Protein AF-A0A067QSK5-F1 (afdb_monomer_lite)

InterPro domains:
  IPR001752 Kinesin motor domain [PS50067] (1-65)

Secondary structure (DSSP, 8-state):
--B-SSSB-HHHHHHHHHHHHTGGGPPPTTSEEE-TTS-EEE--TT-------------------

Sequence (65 aa):
MTGHAEDPGILPRCFDIIFDSISHCQAKE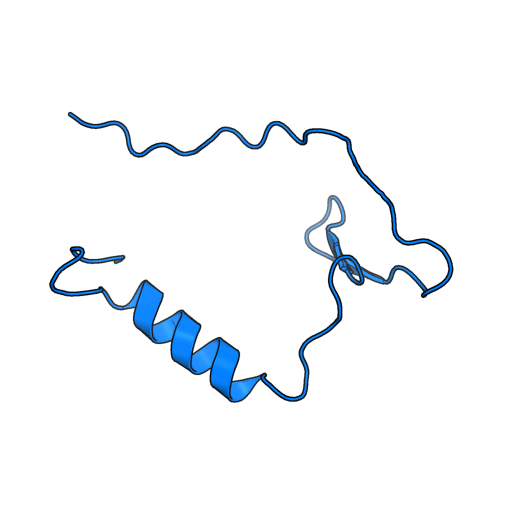CVFRPDAKNGFDILSAAGPLKTSEKRDLPRLTPDST

Foldseek 3Di:
DQDDPVDGDVVVVVVVVVCVVCVVVDDDPPQWDQDPPRDTDGDPPPDPPPPPPPPPPPPPDPPDD

pLDDT: mean 72.59, std 17.45, range [41.62, 94.44]

Organism: Zootermopsis nevadensis (NCBI:txid136037)

Structure (mmCIF, N/CA/C/O backbone):
data_AF-A0A067QSK5-F1
#
_entry.id   AF-A0A067QSK5-F1
#
loop_
_atom_site.group_PDB
_atom_site.id
_atom_site.type_symbol
_atom_site.label_atom_id
_atom_site.label_alt_id
_atom_site.label_comp_id
_atom_site.label_asym_id
_atom_site.label_entity_id
_atom_site.label_seq_id
_atom_site.pdbx_PDB_ins_code
_atom_site.Cartn_x
_atom_site.Cartn_y
_atom_site.Cartn_z
_atom_site.occupancy
_atom_site.B_iso_or_equiv
_atom_site.auth_seq_id
_atom_site.auth_comp_id
_atom_site.auth_asym_id
_atom_site.auth_atom_id
_atom_site.pdbx_PDB_model_num
ATOM 1 N N . MET A 1 1 ? 9.455 8.138 -11.767 1.00 63.06 1 MET A N 1
ATOM 2 C CA . MET A 1 1 ? 9.450 7.078 -10.728 1.00 63.06 1 MET A CA 1
ATOM 3 C C . MET A 1 1 ? 8.655 5.844 -11.162 1.00 63.06 1 MET A C 1
ATOM 5 O O . MET A 1 1 ? 9.123 4.737 -10.931 1.00 63.06 1 MET A O 1
ATOM 9 N N . THR A 1 2 ? 7.510 6.015 -11.833 1.00 77.88 2 THR A N 1
ATOM 10 C CA . THR A 1 2 ? 6.659 4.915 -12.338 1.00 77.88 2 THR A CA 1
ATOM 11 C C . THR A 1 2 ? 7.108 4.319 -13.683 1.00 77.88 2 THR A C 1
ATOM 13 O O . THR A 1 2 ? 6.773 3.177 -13.959 1.00 77.88 2 THR A O 1
ATOM 16 N N . GLY A 1 3 ? 7.931 5.029 -14.468 1.00 80.19 3 GLY A N 1
ATOM 17 C CA . GLY A 1 3 ? 8.454 4.548 -15.760 1.00 80.19 3 GLY A CA 1
ATOM 18 C C . GLY A 1 3 ? 7.434 4.629 -16.900 1.00 80.19 3 GLY A C 1
ATOM 19 O O . GLY A 1 3 ? 6.426 5.324 -16.767 1.00 80.19 3 GLY A O 1
ATOM 20 N N . HIS A 1 4 ? 7.720 3.949 -18.010 1.00 80.88 4 HIS A N 1
ATOM 21 C CA . HIS A 1 4 ? 6.815 3.787 -19.155 1.00 80.88 4 HIS A CA 1
ATOM 22 C C . HIS A 1 4 ? 6.196 2.380 -19.120 1.00 80.88 4 HIS A C 1
ATOM 24 O O . HIS A 1 4 ? 6.692 1.510 -18.413 1.00 80.88 4 HIS A O 1
ATOM 30 N N . ALA A 1 5 ? 5.134 2.120 -19.885 1.00 75.31 5 ALA A N 1
ATOM 31 C CA . ALA A 1 5 ? 4.521 0.786 -19.916 1.00 75.31 5 ALA A CA 1
ATOM 32 C C . ALA A 1 5 ? 5.504 -0.318 -20.366 1.00 75.31 5 ALA A C 1
ATOM 34 O O . ALA A 1 5 ? 5.393 -1.459 -19.931 1.00 75.31 5 ALA A O 1
ATOM 35 N N . GLU A 1 6 ? 6.474 0.039 -21.212 1.00 83.38 6 GLU A N 1
ATOM 36 C CA . GLU A 1 6 ? 7.502 -0.868 -21.744 1.00 83.38 6 GLU A CA 1
ATOM 37 C C . GLU A 1 6 ? 8.711 -1.040 -20.811 1.00 83.38 6 GLU A C 1
ATOM 39 O O . GLU A 1 6 ? 9.391 -2.061 -20.867 1.00 83.38 6 GLU A O 1
ATOM 44 N N . ASP A 1 7 ? 8.962 -0.061 -19.939 1.00 81.12 7 ASP A N 1
ATOM 45 C CA . ASP A 1 7 ? 9.997 -0.110 -18.903 1.00 81.12 7 ASP A CA 1
ATOM 46 C C . ASP A 1 7 ? 9.384 0.372 -17.583 1.00 81.12 7 ASP A C 1
ATOM 48 O O . ASP A 1 7 ? 9.415 1.577 -17.270 1.00 81.12 7 ASP A O 1
ATOM 52 N N . PRO A 1 8 ? 8.741 -0.545 -16.832 1.00 76.75 8 PRO A N 1
ATOM 53 C CA . PRO A 1 8 ? 8.139 -0.201 -15.565 1.00 76.75 8 PRO A CA 1
ATOM 54 C C . PRO A 1 8 ? 9.233 0.289 -14.619 1.00 76.75 8 PRO A C 1
ATOM 56 O O . PRO A 1 8 ? 10.249 -0.363 -14.345 1.00 76.75 8 PRO A O 1
ATOM 59 N N . GLY A 1 9 ? 9.005 1.491 -14.104 1.00 8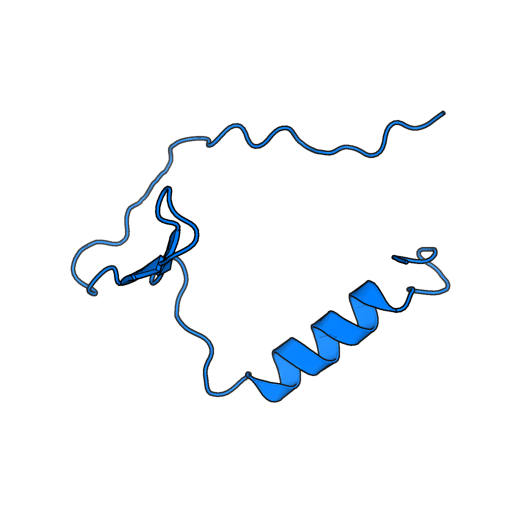4.88 9 GLY A N 1
ATOM 60 C CA . GLY A 1 9 ? 9.931 2.168 -13.219 1.00 84.88 9 GLY A CA 1
ATOM 61 C C . GLY A 1 9 ? 10.097 1.433 -11.894 1.00 84.88 9 GLY A C 1
ATOM 62 O O . GLY A 1 9 ? 9.638 0.312 -11.677 1.00 84.88 9 GLY A O 1
ATOM 63 N N . ILE A 1 10 ? 10.766 2.087 -10.955 1.00 88.19 10 ILE A N 1
ATOM 64 C CA . ILE A 1 10 ? 11.063 1.470 -9.663 1.00 88.19 10 ILE A CA 1
ATOM 65 C C . ILE A 1 10 ? 9.799 1.216 -8.828 1.00 88.19 10 ILE A C 1
ATOM 67 O O . ILE A 1 10 ? 9.757 0.275 -8.050 1.00 88.19 10 ILE A O 1
ATOM 71 N N . LEU A 1 11 ? 8.752 2.027 -9.006 1.00 88.06 11 LEU A N 1
ATOM 72 C CA . LEU A 1 11 ? 7.551 1.971 -8.172 1.00 88.06 11 LEU A CA 1
ATOM 73 C C . LEU A 1 11 ? 6.718 0.685 -8.367 1.00 88.06 11 LEU A C 1
ATOM 75 O O . LEU A 1 11 ? 6.458 0.033 -7.357 1.00 88.06 11 LEU A O 1
ATOM 79 N N . PRO A 1 12 ? 6.364 0.260 -9.600 1.00 86.06 12 PRO A N 1
ATOM 80 C CA . PRO A 1 12 ? 5.746 -1.051 -9.820 1.00 86.06 12 PRO A CA 1
ATOM 81 C C . PRO A 1 12 ? 6.580 -2.201 -9.238 1.00 86.06 12 PRO A C 1
ATOM 83 O O . PRO A 1 12 ? 6.070 -3.001 -8.462 1.00 86.06 12 PRO A O 1
ATOM 86 N N . ARG A 1 13 ? 7.895 -2.201 -9.499 1.00 87.31 13 ARG A N 1
ATOM 87 C CA . ARG A 1 13 ? 8.815 -3.249 -9.030 1.00 87.31 13 ARG A CA 1
ATOM 88 C C . ARG A 1 13 ? 8.925 -3.329 -7.506 1.00 87.31 13 ARG A C 1
ATOM 90 O O . ARG A 1 13 ? 9.009 -4.418 -6.947 1.00 87.31 13 ARG A O 1
ATOM 97 N N . CYS A 1 14 ? 8.932 -2.186 -6.822 1.00 89.44 14 CYS A N 1
ATOM 98 C CA . CYS A 1 14 ? 8.935 -2.152 -5.361 1.00 89.44 14 CYS A CA 1
ATOM 99 C C . CYS A 1 14 ? 7.644 -2.727 -4.778 1.00 89.44 14 CYS A C 1
ATOM 101 O O . CYS A 1 14 ? 7.705 -3.433 -3.773 1.00 89.44 14 CYS A O 1
ATOM 103 N N . PHE A 1 15 ? 6.490 -2.434 -5.384 1.00 90.19 15 PHE A N 1
ATOM 104 C CA . PHE A 1 15 ? 5.227 -2.985 -4.903 1.00 90.19 15 PHE A CA 1
ATOM 105 C C . PHE A 1 15 ? 5.172 -4.502 -5.046 1.00 90.19 15 PHE A C 1
ATOM 107 O O . PHE A 1 15 ? 4.773 -5.152 -4.083 1.00 90.19 15 PHE A O 1
ATOM 114 N N . ASP A 1 16 ? 5.639 -5.056 -6.165 1.00 89.31 16 ASP A N 1
ATOM 115 C CA . ASP A 1 16 ? 5.688 -6.510 -6.368 1.00 89.31 16 ASP A CA 1
ATOM 116 C C . ASP A 1 16 ? 6.459 -7.201 -5.233 1.00 89.31 16 ASP A C 1
ATOM 118 O O . ASP A 1 16 ? 5.938 -8.093 -4.565 1.00 89.31 16 ASP A O 1
ATOM 122 N N . ILE A 1 17 ? 7.663 -6.709 -4.922 1.00 91.75 17 ILE A N 1
ATOM 123 C CA . ILE A 1 17 ? 8.502 -7.273 -3.854 1.00 91.75 17 ILE A CA 1
ATOM 124 C C . ILE A 1 17 ? 7.842 -7.126 -2.477 1.00 91.75 17 ILE A C 1
ATOM 126 O O . ILE A 1 17 ? 7.880 -8.056 -1.668 1.00 91.75 17 ILE A O 1
ATOM 130 N N . ILE A 1 18 ? 7.243 -5.965 -2.187 1.00 93.00 18 ILE A N 1
ATOM 131 C CA . ILE A 1 18 ? 6.555 -5.742 -0.910 1.00 93.00 18 ILE A CA 1
ATOM 132 C C . ILE A 1 18 ? 5.419 -6.754 -0.760 1.00 93.00 18 ILE A C 1
ATOM 134 O O . ILE A 1 18 ? 5.369 -7.439 0.262 1.00 93.00 18 ILE A O 1
ATOM 138 N N . PHE A 1 19 ? 4.551 -6.894 -1.765 1.00 90.00 19 PHE A N 1
ATOM 139 C CA . PHE A 1 19 ? 3.400 -7.796 -1.701 1.00 90.00 19 PHE A CA 1
ATOM 140 C C . PHE A 1 19 ? 3.792 -9.273 -1.631 1.00 90.00 19 PHE A C 1
ATOM 142 O O . PHE A 1 19 ? 3.168 -10.012 -0.860 1.00 90.00 19 PHE A O 1
ATOM 149 N N . ASP A 1 20 ? 4.853 -9.680 -2.328 1.00 91.50 20 ASP A N 1
ATOM 150 C CA . ASP A 1 20 ? 5.415 -11.028 -2.215 1.00 91.50 20 ASP A CA 1
ATOM 151 C C . ASP A 1 20 ? 5.930 -11.304 -0.795 1.00 91.50 20 ASP A C 1
ATOM 153 O O . ASP A 1 20 ? 5.618 -12.339 -0.193 1.00 91.50 20 ASP A O 1
ATOM 157 N N . SER A 1 21 ? 6.665 -10.349 -0.213 1.00 94.44 21 SER A N 1
ATOM 158 C CA . SER A 1 21 ? 7.271 -10.502 1.117 1.00 94.44 21 SER A CA 1
ATOM 159 C C . SER A 1 21 ? 6.249 -10.570 2.260 1.00 94.44 21 SER A C 1
ATOM 161 O O . SER A 1 21 ? 6.466 -11.287 3.239 1.00 94.44 21 SER A O 1
ATOM 163 N N . ILE A 1 22 ? 5.110 -9.878 2.132 1.00 93.25 22 ILE A N 1
ATOM 164 C CA . ILE A 1 22 ? 4.046 -9.846 3.152 1.00 93.25 22 ILE A CA 1
ATOM 165 C C . ILE A 1 22 ? 2.891 -10.807 2.858 1.00 93.25 22 ILE A C 1
ATOM 167 O O . ILE A 1 22 ? 1.869 -10.737 3.537 1.00 93.25 22 ILE A O 1
ATOM 171 N N . SER A 1 23 ? 3.024 -11.698 1.872 1.00 88.38 23 SER A N 1
ATOM 172 C CA . SER A 1 23 ? 1.977 -12.634 1.420 1.00 88.38 23 SER A CA 1
ATOM 173 C C . SER A 1 23 ? 1.256 -13.388 2.549 1.00 88.38 23 SER A C 1
ATOM 175 O O . SER A 1 23 ? 0.045 -13.583 2.494 1.00 88.38 23 SER A O 1
ATOM 177 N N . HIS A 1 24 ? 1.967 -13.740 3.620 1.00 87.12 24 HIS A N 1
ATOM 178 C CA . HIS A 1 24 ? 1.434 -14.438 4.796 1.00 87.12 24 HIS A CA 1
ATOM 179 C C . HIS A 1 24 ? 0.726 -13.528 5.823 1.00 87.12 24 HIS A C 1
ATOM 181 O O . HIS A 1 24 ? 0.034 -14.027 6.708 1.00 87.12 24 HIS A O 1
ATOM 187 N N . CYS A 1 25 ? 0.889 -12.206 5.718 1.00 84.50 25 CYS A N 1
ATOM 188 C CA . CYS A 1 25 ? 0.348 -11.193 6.633 1.00 84.50 25 CYS A CA 1
ATOM 189 C C . CYS A 1 25 ? -0.757 -10.327 5.998 1.00 84.50 25 CYS A C 1
ATOM 191 O O . CYS A 1 25 ? -1.126 -9.289 6.552 1.00 84.50 25 CYS A O 1
ATOM 193 N N . GLN A 1 26 ? -1.290 -10.712 4.835 1.00 85.06 26 GLN A N 1
ATOM 194 C CA . GLN A 1 26 ? -2.325 -9.936 4.150 1.00 85.06 26 GLN A CA 1
ATOM 195 C C . GLN A 1 26 ? -3.684 -10.089 4.852 1.00 85.06 26 GLN A C 1
ATOM 197 O O . GLN A 1 26 ? -4.210 -11.192 5.009 1.00 85.06 26 GLN A O 1
ATOM 202 N N . ALA A 1 27 ? -4.269 -8.970 5.283 1.00 80.31 27 ALA A N 1
ATOM 203 C CA . ALA A 1 27 ? -5.612 -8.952 5.856 1.00 80.31 27 ALA A CA 1
ATOM 204 C C . ALA A 1 27 ? -6.693 -8.975 4.766 1.00 80.31 27 ALA A C 1
ATOM 206 O O . ALA A 1 27 ? -6.466 -8.570 3.627 1.00 80.31 27 ALA A O 1
ATOM 207 N N . LYS A 1 28 ? -7.901 -9.416 5.135 1.00 78.44 28 LYS A N 1
ATOM 208 C CA . LYS A 1 28 ? -9.070 -9.358 4.247 1.00 78.44 28 LYS A CA 1
ATOM 209 C C . LYS A 1 28 ? -9.457 -7.906 3.949 1.00 78.44 28 LYS A C 1
ATOM 211 O O . LYS A 1 28 ? -9.181 -6.998 4.736 1.00 78.44 28 LYS A O 1
ATOM 216 N N . GLU A 1 29 ? -10.126 -7.704 2.817 1.00 74.06 29 GLU A N 1
ATOM 217 C CA . GLU A 1 29 ? -10.644 -6.392 2.433 1.00 74.06 29 GLU A CA 1
ATOM 218 C C . GLU A 1 29 ? -11.517 -5.800 3.557 1.00 74.06 29 GLU A C 1
ATOM 220 O O . GLU A 1 29 ? -12.274 -6.514 4.218 1.00 74.06 29 GLU A O 1
ATOM 225 N N . CYS A 1 30 ? -11.381 -4.492 3.789 1.00 68.69 30 CYS A N 1
ATOM 226 C CA . CYS A 1 30 ? -12.120 -3.735 4.806 1.00 68.69 30 CYS A CA 1
ATOM 227 C C . CYS A 1 30 ? -11.854 -4.117 6.278 1.00 68.69 30 CYS A C 1
ATOM 229 O O . CYS A 1 30 ? -12.681 -3.803 7.130 1.00 68.69 30 CYS A O 1
ATOM 231 N N . VAL A 1 31 ? -10.715 -4.734 6.615 1.00 79.94 31 VAL A N 1
ATOM 232 C CA . VAL A 1 31 ? -10.332 -4.961 8.028 1.00 79.94 31 VAL A CA 1
ATOM 233 C C . VAL A 1 31 ? -9.770 -3.698 8.690 1.00 79.94 31 VAL A C 1
ATOM 235 O O . VAL A 1 31 ? -10.017 -3.467 9.870 1.00 79.94 31 VAL A O 1
ATOM 238 N N . PHE A 1 32 ? -9.056 -2.855 7.940 1.00 82.88 32 PHE A N 1
ATOM 239 C CA . PHE A 1 32 ? -8.474 -1.613 8.451 1.00 82.88 32 PHE A CA 1
ATOM 240 C C . PHE A 1 32 ? -9.232 -0.398 7.920 1.00 82.88 32 PHE A C 1
ATOM 242 O O . PHE A 1 32 ? -9.448 -0.266 6.712 1.00 82.88 32 PHE A O 1
ATOM 249 N N . ARG A 1 33 ? -9.615 0.511 8.817 1.00 84.31 33 ARG A N 1
ATOM 250 C CA . ARG A 1 33 ? -10.185 1.816 8.475 1.00 84.31 33 ARG A CA 1
ATOM 251 C C . ARG A 1 33 ? -9.151 2.901 8.791 1.00 84.31 33 ARG A C 1
ATOM 253 O O . ARG A 1 33 ? -8.707 2.947 9.933 1.00 84.31 33 ARG A O 1
ATOM 260 N N . PRO A 1 34 ? -8.777 3.769 7.835 1.00 82.81 34 PRO A N 1
ATOM 261 C CA . PRO A 1 34 ? -7.911 4.904 8.139 1.00 82.81 34 PRO A CA 1
ATOM 262 C C . PRO A 1 34 ? -8.638 5.877 9.072 1.00 82.81 34 PRO A C 1
ATOM 264 O O . PRO A 1 34 ? -9.816 6.180 8.856 1.00 82.81 34 PRO A O 1
ATOM 267 N N . ASP A 1 35 ? -7.938 6.361 10.092 1.00 83.75 35 ASP A N 1
ATOM 268 C CA . ASP A 1 35 ? -8.425 7.426 10.963 1.00 83.75 35 ASP A CA 1
ATOM 269 C C . ASP A 1 35 ? -8.068 8.820 10.388 1.00 83.75 35 ASP A C 1
ATOM 271 O O . ASP A 1 35 ? -7.343 8.956 9.400 1.00 83.75 35 ASP A O 1
ATOM 275 N N . ALA A 1 36 ? -8.583 9.893 10.995 1.00 87.81 36 ALA A N 1
ATOM 276 C CA . ALA A 1 36 ? -8.306 11.274 10.569 1.00 87.81 36 ALA A CA 1
ATOM 277 C C . ALA A 1 36 ? -6.951 11.829 11.071 1.00 87.81 36 ALA A C 1
ATOM 279 O O . ALA A 1 36 ? -6.694 13.029 10.973 1.00 87.81 36 ALA A O 1
ATOM 280 N N . LYS A 1 37 ? -6.109 10.983 11.670 1.00 90.75 37 LYS A N 1
ATOM 281 C CA . LYS A 1 37 ? -4.867 11.327 12.377 1.00 90.75 37 LYS A CA 1
ATOM 282 C C . LYS A 1 37 ? -3.689 10.419 11.981 1.00 90.75 37 LYS A C 1
ATOM 284 O O . LYS A 1 37 ? -2.717 10.344 12.729 1.00 90.75 37 LYS A O 1
ATOM 289 N N . ASN A 1 38 ? -3.735 9.801 10.796 1.00 84.88 38 ASN A N 1
ATOM 290 C CA . ASN A 1 38 ? -2.686 8.923 10.255 1.00 84.88 38 ASN A CA 1
ATOM 291 C C . ASN A 1 38 ? -2.472 7.599 11.032 1.00 84.88 38 ASN A C 1
ATOM 293 O O . ASN A 1 38 ? -1.395 7.007 10.989 1.00 84.88 38 ASN A O 1
ATOM 297 N N . GLY A 1 39 ? -3.490 7.129 11.740 1.00 88.88 39 GLY A N 1
ATOM 298 C CA . GLY A 1 39 ? -3.606 5.789 12.305 1.00 88.88 39 GLY A CA 1
ATOM 299 C C . GLY A 1 39 ? -4.678 4.946 11.604 1.00 88.88 39 GLY A C 1
ATOM 300 O O . GLY A 1 39 ? -5.276 5.346 10.600 1.00 88.88 39 GLY A O 1
ATOM 301 N N . PHE A 1 40 ? -4.894 3.737 12.126 1.00 87.00 40 PHE A N 1
ATOM 302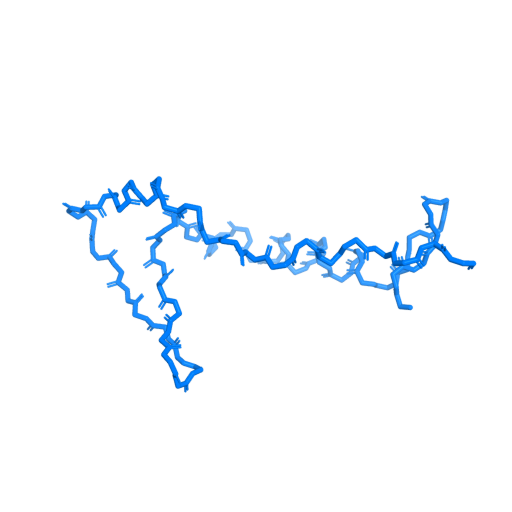 C CA . PHE A 1 40 ? -5.851 2.771 11.589 1.00 87.00 40 PHE A CA 1
ATOM 303 C C . PHE A 1 40 ? -6.646 2.106 12.712 1.00 87.00 40 PHE A C 1
ATOM 305 O O . PHE A 1 40 ? -6.065 1.594 13.668 1.00 87.00 40 PHE A O 1
ATOM 312 N N . ASP A 1 41 ? -7.963 2.037 12.535 1.00 85.81 41 ASP A N 1
ATOM 313 C CA . ASP A 1 41 ? -8.866 1.269 13.388 1.00 85.81 41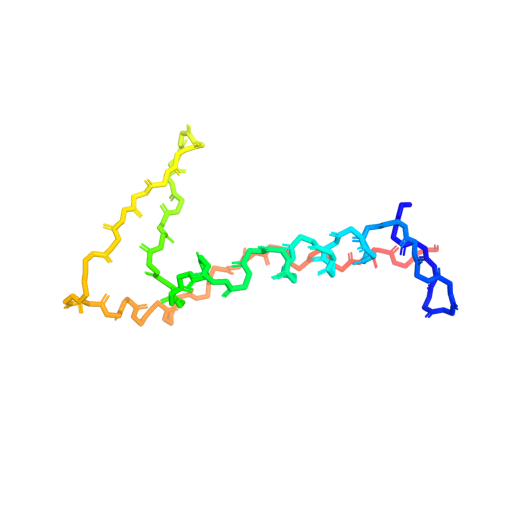 ASP A CA 1
ATOM 314 C C . ASP A 1 41 ? -9.127 -0.118 12.786 1.00 85.81 41 ASP A C 1
ATOM 316 O O . ASP A 1 41 ? -9.251 -0.274 11.566 1.00 85.81 41 ASP A O 1
ATOM 320 N N . ILE A 1 42 ? -9.256 -1.133 13.645 1.00 84.94 42 ILE A N 1
ATOM 321 C CA . ILE A 1 42 ? -9.560 -2.512 13.238 1.00 84.94 42 ILE A CA 1
ATOM 322 C C . ILE A 1 42 ? -11.075 -2.730 13.281 1.00 84.94 42 ILE A C 1
ATOM 324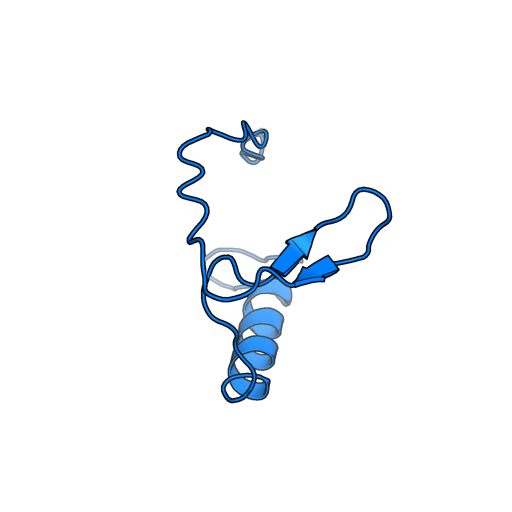 O O . ILE A 1 42 ? -11.705 -2.640 14.337 1.00 84.94 42 ILE A O 1
ATOM 328 N N . LEU A 1 43 ? -11.668 -3.063 12.136 1.00 77.06 43 LEU A N 1
ATOM 329 C CA . LEU A 1 43 ? -13.066 -3.467 12.036 1.00 77.06 43 LEU A CA 1
ATOM 330 C C . LEU A 1 43 ? -13.180 -4.959 12.379 1.00 77.06 43 LEU A C 1
ATOM 332 O O . LEU A 1 43 ? -12.725 -5.827 11.636 1.00 77.06 43 LEU A O 1
ATOM 336 N N . SER A 1 44 ? -13.777 -5.265 13.5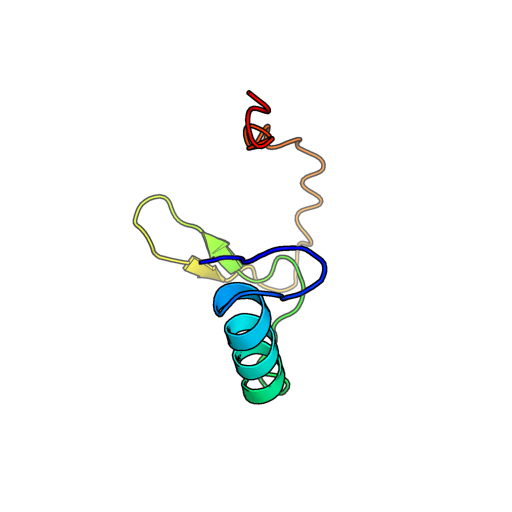34 1.00 67.19 44 SER A N 1
ATOM 337 C CA . SER A 1 44 ? -14.059 -6.648 13.936 1.00 67.19 44 SER A CA 1
ATOM 338 C C . SER A 1 44 ? -15.096 -7.285 13.001 1.00 67.19 44 SER A C 1
ATOM 340 O O . SER A 1 44 ? -16.005 -6.610 12.519 1.00 67.19 44 SER A O 1
ATOM 342 N N . ALA A 1 45 ? -14.965 -8.594 12.766 1.00 57.66 45 ALA A N 1
ATOM 343 C CA . ALA A 1 45 ? -15.604 -9.409 11.721 1.00 57.66 45 ALA A CA 1
ATOM 344 C C . ALA A 1 45 ? -17.152 -9.386 11.627 1.00 57.66 45 ALA A C 1
ATOM 346 O O . ALA A 1 45 ? -17.723 -10.085 10.792 1.00 57.66 45 ALA A O 1
ATOM 347 N N . ALA A 1 46 ? -17.850 -8.605 12.452 1.00 55.12 46 ALA A N 1
ATOM 348 C CA . ALA A 1 46 ? -19.309 -8.568 12.547 1.00 55.12 46 ALA A CA 1
ATOM 349 C C . ALA A 1 46 ? -19.996 -7.556 11.610 1.00 55.12 46 ALA A C 1
ATOM 351 O O . ALA A 1 46 ? -21.214 -7.400 11.662 1.00 55.12 46 ALA A O 1
ATOM 352 N N . GLY A 1 47 ? -19.264 -6.883 10.726 1.00 50.72 47 GLY A N 1
ATOM 353 C CA . GLY A 1 47 ? -19.891 -6.016 9.738 1.00 50.72 47 GLY A CA 1
ATOM 354 C C . GLY A 1 47 ? -18.974 -5.768 8.557 1.00 50.72 47 GLY A C 1
ATOM 355 O O . GLY A 1 47 ? -18.134 -4.875 8.651 1.00 50.72 47 GLY A O 1
ATOM 356 N N . PRO A 1 48 ? -19.136 -6.488 7.430 1.00 52.25 48 PRO A N 1
ATOM 357 C CA . PRO A 1 48 ? -18.649 -5.973 6.167 1.00 52.25 48 PRO A CA 1
ATOM 358 C C . PRO A 1 48 ? -19.383 -4.651 5.979 1.00 52.25 48 PRO A C 1
ATOM 360 O O . PRO A 1 48 ? -20.593 -4.641 5.727 1.00 52.25 48 PRO A O 1
ATOM 363 N N . LEU A 1 49 ? -18.687 -3.532 6.183 1.00 56.12 49 LEU A N 1
ATOM 364 C CA . LEU A 1 49 ? -19.219 -2.238 5.806 1.00 56.12 49 LEU A CA 1
ATOM 365 C C . LEU A 1 49 ? -19.353 -2.316 4.285 1.00 56.12 49 LEU A C 1
ATOM 367 O O . LEU A 1 49 ? -18.387 -2.130 3.547 1.00 56.12 49 LEU A O 1
ATOM 371 N N . LYS A 1 50 ? -20.552 -2.668 3.812 1.00 53.88 50 LYS A N 1
ATOM 372 C CA . LYS A 1 50 ? -20.984 -2.460 2.435 1.00 53.88 50 LYS A CA 1
ATOM 373 C C . LYS A 1 50 ? -21.054 -0.954 2.242 1.00 53.88 50 LYS A C 1
ATOM 375 O O . LYS A 1 50 ? -22.131 -0.376 2.169 1.00 53.88 50 LYS A O 1
ATOM 380 N N . THR A 1 51 ? -19.909 -0.292 2.214 1.00 45.00 51 THR A N 1
ATOM 381 C CA . THR A 1 51 ? -19.827 1.103 1.814 1.00 45.00 51 THR A CA 1
ATOM 382 C C . THR A 1 51 ? -19.904 1.107 0.295 1.00 45.00 51 THR A C 1
ATOM 384 O O . THR A 1 51 ? -18.943 1.387 -0.411 1.00 45.00 51 THR A O 1
ATOM 387 N N . SER A 1 52 ? -21.096 0.794 -0.220 1.00 50.12 52 SER A N 1
ATOM 388 C CA . SER A 1 52 ? -21.611 1.433 -1.424 1.00 50.12 52 SER A CA 1
ATOM 389 C C . SER A 1 52 ? -21.853 2.905 -1.092 1.00 50.12 52 SER A C 1
ATOM 391 O O . SER A 1 52 ? -22.975 3.386 -1.111 1.00 50.12 52 SER A O 1
ATOM 393 N N . GLU A 1 53 ? -20.794 3.621 -0.744 1.00 49.88 53 GLU A N 1
ATOM 394 C CA . GLU A 1 53 ? -20.787 5.067 -0.729 1.00 49.88 53 GLU A CA 1
ATOM 395 C C . GLU A 1 53 ? -19.556 5.441 -1.520 1.00 49.88 53 GLU A C 1
ATOM 397 O O . GLU A 1 53 ? -18.420 5.169 -1.125 1.00 49.88 53 GLU A O 1
ATOM 402 N N . LYS A 1 54 ? -19.840 5.935 -2.723 1.00 47.31 54 LYS A N 1
ATOM 403 C CA . LYS A 1 54 ? -18.894 6.499 -3.664 1.00 47.31 54 LYS A CA 1
ATOM 404 C C . LYS A 1 54 ? -18.103 7.554 -2.901 1.00 47.31 54 LYS A C 1
ATOM 406 O O . LYS A 1 54 ? -18.514 8.702 -2.818 1.00 47.31 54 LYS A O 1
ATOM 411 N N . ARG A 1 55 ? -16.985 7.162 -2.292 1.00 45.78 55 ARG A N 1
ATOM 412 C CA . ARG A 1 55 ? -15.952 8.128 -1.966 1.00 45.78 55 ARG A CA 1
ATOM 413 C C . ARG A 1 55 ? -15.450 8.558 -3.327 1.00 45.78 55 ARG A C 1
ATOM 415 O O . ARG A 1 55 ? -14.708 7.810 -3.962 1.00 45.78 55 ARG A O 1
ATOM 422 N N . ASP A 1 56 ? -15.959 9.695 -3.789 1.00 44.53 56 ASP A N 1
ATOM 423 C CA . ASP A 1 56 ? -15.391 10.503 -4.857 1.00 44.53 56 ASP A CA 1
ATOM 424 C C . ASP A 1 56 ? -13.944 10.828 -4.459 1.00 44.53 56 ASP A C 1
ATOM 426 O O . ASP A 1 56 ? -13.616 11.929 -4.027 1.00 44.53 56 ASP A O 1
ATOM 430 N N . LEU A 1 57 ? -13.054 9.833 -4.525 1.00 46.53 57 LEU A N 1
ATOM 431 C CA . LEU A 1 57 ? -11.647 10.126 -4.671 1.00 46.53 57 LEU A CA 1
ATOM 432 C C . LEU A 1 57 ? -11.569 10.864 -6.004 1.00 46.53 57 LEU A C 1
ATOM 434 O O . LEU A 1 57 ? -12.049 10.315 -7.005 1.00 46.53 57 LEU A O 1
ATOM 438 N N . PRO A 1 58 ? -10.997 12.079 -6.052 1.00 41.62 58 PRO A N 1
ATOM 439 C CA . PRO A 1 58 ? -10.688 12.682 -7.330 1.00 41.62 58 PRO A CA 1
ATOM 440 C C . PRO A 1 58 ? -9.881 11.642 -8.100 1.00 41.62 58 PRO A C 1
ATOM 442 O O . PRO A 1 58 ? -8.832 11.188 -7.636 1.00 41.62 58 PRO A O 1
ATOM 445 N N . ARG A 1 59 ? -10.427 11.182 -9.234 1.00 43.47 59 ARG A N 1
ATOM 446 C CA . ARG A 1 59 ? -9.662 10.383 -10.183 1.00 43.47 59 ARG A CA 1
ATOM 447 C C . ARG A 1 59 ? -8.470 11.263 -10.520 1.00 43.47 59 ARG A C 1
ATOM 449 O O . ARG A 1 59 ? -8.632 12.245 -11.233 1.00 43.47 59 ARG A O 1
ATOM 456 N N . LEU A 1 60 ? -7.300 10.942 -9.974 1.00 50.19 60 LEU A N 1
ATOM 457 C CA . LEU A 1 60 ? -6.036 11.479 -10.455 1.00 50.19 60 LEU A CA 1
ATOM 458 C C . LEU A 1 60 ? -5.818 10.836 -11.825 1.00 50.19 60 LEU A C 1
ATOM 460 O O . LEU A 1 60 ? -5.062 9.882 -11.982 1.00 50.19 60 LEU A O 1
ATOM 464 N N . THR A 1 61 ? -6.594 11.283 -12.811 1.00 52.44 61 THR A N 1
ATOM 465 C CA . THR A 1 61 ? -6.228 11.112 -14.204 1.00 52.44 61 THR A CA 1
ATOM 466 C C . THR A 1 61 ? -4.956 11.923 -14.397 1.00 52.44 61 THR A C 1
ATOM 468 O O . THR A 1 61 ? -4.922 13.078 -13.970 1.00 52.44 61 THR A O 1
ATOM 471 N N . PRO A 1 62 ? -3.899 11.350 -14.986 1.00 46.75 62 PRO A N 1
ATOM 472 C CA . PRO A 1 62 ? -2.774 12.161 -15.402 1.00 46.75 62 PRO A CA 1
ATOM 473 C C . PRO A 1 62 ? -3.298 13.139 -16.456 1.00 46.75 62 PRO A C 1
ATOM 475 O O . PRO A 1 62 ? -3.833 12.709 -17.481 1.00 46.75 62 PRO A O 1
ATOM 478 N N . ASP A 1 63 ? -3.202 14.439 -16.175 1.00 45.31 63 ASP A N 1
ATOM 479 C CA . ASP A 1 63 ? -3.439 15.471 -17.179 1.00 45.31 63 ASP A CA 1
ATOM 480 C C . ASP A 1 63 ? -2.490 15.196 -18.347 1.00 45.31 63 ASP A C 1
ATOM 482 O O . ASP A 1 63 ? -1.267 15.256 -18.218 1.00 45.31 63 ASP A O 1
ATOM 486 N N . SER A 1 64 ? -3.075 14.799 -19.474 1.00 47.62 64 SER A N 1
ATOM 487 C CA . SER A 1 64 ? -2.370 14.689 -20.742 1.00 47.62 64 SER A CA 1
ATOM 488 C C . SER A 1 64 ? -2.230 16.104 -21.296 1.00 47.62 64 SER A C 1
ATOM 490 O O . SER A 1 64 ? -3.215 16.705 -21.723 1.00 47.62 64 SER A O 1
ATOM 492 N N . THR A 1 65 ? -1.020 16.650 -21.246 1.00 45.50 65 THR A N 1
ATOM 493 C CA . THR A 1 65 ? -0.568 17.743 -22.115 1.00 45.50 65 THR A CA 1
ATOM 494 C C . THR A 1 65 ? 0.736 17.316 -22.759 1.00 45.50 65 THR A C 1
ATOM 496 O O . THR A 1 65 ? 1.591 16.770 -22.026 1.00 45.50 65 THR A O 1
#

Radius of gyration: 16.46 Å; chains: 1; bounding box: 33×32×36 Å